Protein AF-A0A1I3C3A9-F1 (afdb_monomer_lite)

Radius of gyration: 9.2 Å; chains: 1; bounding box: 21×15×21 Å

Foldseek 3Di:
DDQFDKDFAPALVRQVVVQVVCVVQQWHWDDPDSGMIGTHDHD

Secondary structure (DSSP, 8-state):
--TT-EEE-SSHHHHHHHHHHHHHTTEEEEEEETTEEEEEEE-

Structure (mmCIF, N/CA/C/O backbone):
data_AF-A0A1I3C3A9-F1
#
_entry.id   AF-A0A1I3C3A9-F1
#
loop_
_atom_site.group_PDB
_atom_site.id
_atom_site.type_symbol
_atom_site.label_atom_id
_atom_site.label_alt_id
_atom_site.label_comp_id
_atom_site.label_asym_id
_atom_site.label_entity_id
_atom_site.label_seq_id
_atom_site.pdbx_PDB_ins_code
_atom_site.Cartn_x
_atom_site.Cartn_y
_atom_site.Cartn_z
_atom_site.occupancy
_atom_site.B_iso_or_equiv
_atom_site.auth_seq_id
_atom_site.auth_comp_id
_atom_site.auth_asym_id
_atom_site.auth_atom_id
_atom_site.pdbx_PDB_model_num
ATOM 1 N N . MET A 1 1 ? -11.476 2.173 -0.870 1.00 80.50 1 MET A N 1
ATOM 2 C CA . MET A 1 1 ? -10.519 1.117 -1.276 1.00 80.50 1 MET A CA 1
ATOM 3 C C . MET A 1 1 ? -11.069 -0.214 -0.811 1.00 80.50 1 MET A C 1
ATOM 5 O O . MET A 1 1 ? -11.890 -0.208 0.098 1.00 80.50 1 MET A O 1
ATOM 9 N N . VAL A 1 2 ? -10.667 -1.316 -1.438 1.00 93.38 2 VAL A N 1
ATOM 10 C CA . VAL A 1 2 ? -11.121 -2.668 -1.066 1.00 93.38 2 VAL A CA 1
ATOM 11 C C . VAL A 1 2 ? -9.923 -3.580 -0.829 1.00 93.38 2 VAL A C 1
ATOM 13 O O . VAL A 1 2 ? -8.880 -3.396 -1.456 1.00 93.38 2 VAL A O 1
ATOM 16 N N . VAL A 1 3 ? -10.056 -4.557 0.070 1.00 95.00 3 VAL A N 1
ATOM 17 C CA . VAL A 1 3 ? -9.035 -5.602 0.250 1.00 95.00 3 VAL A CA 1
ATOM 18 C C . VAL A 1 3 ? -8.844 -6.345 -1.076 1.00 95.00 3 VAL A C 1
ATOM 20 O O . VAL A 1 3 ? -9.810 -6.642 -1.774 1.00 95.00 3 VAL A O 1
ATOM 23 N N . GLY A 1 4 ? -7.589 -6.585 -1.452 1.00 94.62 4 GLY A N 1
ATOM 24 C CA . GLY A 1 4 ? -7.197 -7.154 -2.742 1.00 94.62 4 GLY A CA 1
ATOM 25 C C . GLY A 1 4 ? -6.989 -6.128 -3.860 1.00 94.62 4 GLY A C 1
ATOM 26 O O . GLY A 1 4 ? -6.449 -6.485 -4.905 1.00 94.62 4 GLY A O 1
ATOM 27 N N . GLN A 1 5 ? -7.351 -4.854 -3.660 1.00 97.00 5 GLN A N 1
ATOM 28 C CA . GLN A 1 5 ? -7.092 -3.805 -4.649 1.00 97.00 5 GLN A CA 1
ATOM 29 C C . GLN A 1 5 ? -5.586 -3.640 -4.892 1.00 97.00 5 GLN A C 1
ATOM 31 O O . GLN A 1 5 ? -4.812 -3.520 -3.940 1.00 97.00 5 GLN A O 1
ATOM 36 N N . ILE A 1 6 ? -5.194 -3.563 -6.167 1.00 96.88 6 ILE A N 1
ATOM 37 C CA . ILE A 1 6 ? -3.828 -3.245 -6.594 1.00 96.88 6 ILE A CA 1
ATOM 38 C C . ILE A 1 6 ? -3.725 -1.748 -6.892 1.00 96.88 6 ILE A C 1
ATOM 40 O O . ILE A 1 6 ? -4.570 -1.173 -7.582 1.00 96.88 6 ILE A O 1
ATOM 44 N N . ILE A 1 7 ? -2.681 -1.119 -6.366 1.00 95.81 7 ILE A N 1
ATOM 45 C CA . ILE A 1 7 ? -2.351 0.290 -6.553 1.00 95.81 7 ILE A CA 1
ATOM 46 C C . ILE A 1 7 ? -1.026 0.333 -7.294 1.00 95.81 7 ILE A C 1
ATOM 48 O O . ILE A 1 7 ? -0.014 -0.097 -6.750 1.00 95.81 7 ILE A O 1
ATOM 52 N N . ASN A 1 8 ? -1.040 0.854 -8.515 1.00 96.75 8 ASN A N 1
ATOM 53 C CA . ASN A 1 8 ? 0.172 1.066 -9.296 1.00 96.75 8 ASN A CA 1
ATOM 54 C C . ASN A 1 8 ? 0.673 2.499 -9.093 1.00 96.75 8 ASN A C 1
ATOM 56 O O . ASN A 1 8 ? -0.120 3.444 -9.057 1.00 96.75 8 ASN A O 1
ATO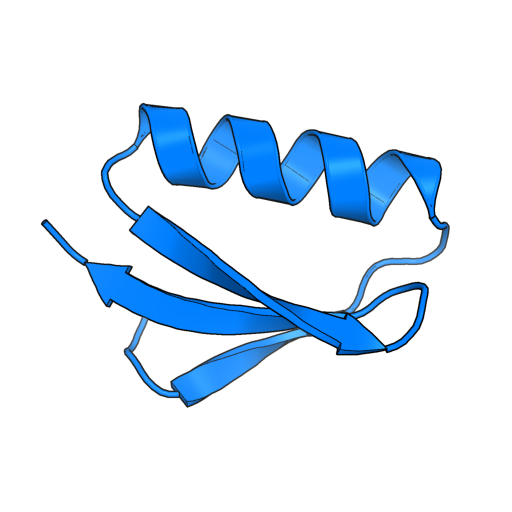M 60 N N . CYS A 1 9 ? 1.985 2.644 -8.975 1.00 95.00 9 CYS A N 1
ATOM 61 C CA . CYS A 1 9 ? 2.709 3.904 -8.876 1.00 95.00 9 CYS A CA 1
ATOM 62 C C . CYS A 1 9 ? 3.700 4.015 -10.040 1.00 95.00 9 CYS A C 1
ATOM 64 O O . CYS A 1 9 ? 4.025 3.017 -10.686 1.00 95.00 9 CYS A O 1
ATOM 66 N N . SER A 1 10 ? 4.177 5.225 -10.322 1.00 94.50 10 SER A N 1
ATOM 67 C CA . SER A 1 10 ? 5.107 5.456 -11.435 1.00 94.50 10 SER A CA 1
ATOM 68 C C . SER A 1 10 ? 6.552 5.188 -11.016 1.00 94.50 10 SER A C 1
ATOM 70 O O . SER A 1 10 ? 7.365 4.744 -11.824 1.00 94.50 10 SER A O 1
ATOM 72 N N . THR A 1 11 ? 6.871 5.435 -9.743 1.00 96.19 11 THR A N 1
ATOM 73 C CA . THR A 1 11 ? 8.215 5.272 -9.177 1.00 96.19 11 THR A CA 1
ATOM 74 C C . THR A 1 11 ? 8.188 4.538 -7.838 1.00 96.19 11 THR A C 1
ATOM 76 O O . THR A 1 11 ? 7.155 4.436 -7.170 1.00 96.19 11 THR A O 1
ATOM 79 N N . VAL A 1 12 ? 9.360 4.049 -7.428 1.00 94.69 12 VAL A N 1
ATOM 80 C CA . VAL A 1 12 ? 9.561 3.422 -6.116 1.00 94.69 12 VAL A CA 1
ATOM 81 C C . VAL A 1 12 ? 9.328 4.438 -4.988 1.00 94.69 12 VAL A C 1
ATOM 83 O O . VAL A 1 12 ? 8.680 4.126 -3.994 1.00 94.69 12 VAL A O 1
ATOM 86 N N . ASP A 1 13 ? 9.775 5.685 -5.142 1.00 96.06 13 ASP A N 1
ATOM 87 C CA . ASP A 1 13 ? 9.530 6.726 -4.134 1.00 96.06 13 ASP A CA 1
ATOM 88 C C . ASP A 1 13 ? 8.034 7.005 -3.939 1.00 96.06 13 ASP A C 1
ATOM 90 O O . ASP A 1 13 ? 7.559 7.117 -2.805 1.00 96.06 13 ASP A O 1
ATOM 94 N N . GLU A 1 14 ? 7.263 7.055 -5.032 1.00 96.25 14 GLU A N 1
ATOM 95 C CA . GLU A 1 14 ? 5.807 7.202 -4.963 1.00 96.25 14 GLU A CA 1
ATOM 96 C C . GLU A 1 14 ? 5.156 6.031 -4.234 1.00 96.25 14 GLU A C 1
ATOM 98 O O . GLU A 1 14 ? 4.284 6.253 -3.391 1.00 96.25 14 GLU A O 1
ATOM 103 N N . VAL A 1 15 ? 5.580 4.797 -4.529 1.00 96.38 15 VAL A N 1
ATOM 104 C CA . VAL A 1 15 ? 4.990 3.609 -3.907 1.00 96.38 15 VAL A CA 1
ATOM 105 C C . VAL A 1 15 ? 5.243 3.600 -2.397 1.00 96.38 15 VAL A C 1
ATOM 107 O O . VAL A 1 15 ? 4.330 3.324 -1.616 1.00 96.38 15 VAL A O 1
ATOM 110 N N . ILE A 1 16 ? 6.448 3.989 -1.970 1.00 95.69 16 ILE A N 1
ATOM 111 C CA . ILE A 1 16 ? 6.809 4.095 -0.553 1.00 95.69 16 ILE A CA 1
ATOM 112 C C . ILE A 1 16 ? 5.968 5.182 0.119 1.00 95.69 16 ILE A C 1
ATOM 114 O O . ILE A 1 16 ? 5.340 4.926 1.150 1.00 95.69 16 ILE A O 1
ATOM 118 N N . ARG A 1 17 ? 5.893 6.380 -0.476 1.00 97.12 17 ARG A N 1
ATOM 119 C CA . ARG A 1 17 ? 5.105 7.489 0.083 1.00 97.12 17 ARG A CA 1
ATOM 120 C C . ARG A 1 17 ? 3.630 7.113 0.214 1.00 97.12 17 ARG A C 1
ATOM 122 O O . ARG A 1 17 ? 3.017 7.373 1.248 1.00 97.12 17 ARG A O 1
ATOM 129 N N . LYS A 1 18 ? 3.080 6.435 -0.797 1.00 96.12 18 LYS A N 1
ATOM 130 C CA . LYS A 1 18 ? 1.700 5.940 -0.797 1.00 96.12 18 LYS A CA 1
ATOM 131 C C . LYS A 1 18 ? 1.464 4.919 0.313 1.00 96.12 18 LYS A C 1
ATOM 133 O O . LYS A 1 18 ? 0.443 5.001 0.988 1.00 96.12 18 LYS A O 1
ATOM 138 N N . ALA A 1 19 ? 2.393 3.988 0.530 1.00 96.25 19 ALA A N 1
ATOM 139 C CA . ALA A 1 19 ? 2.283 3.001 1.603 1.00 96.25 19 ALA A CA 1
ATOM 140 C C . ALA A 1 19 ? 2.197 3.674 2.985 1.00 96.25 19 ALA A C 1
ATOM 142 O O . ALA A 1 19 ? 1.357 3.291 3.801 1.00 96.25 19 ALA A O 1
ATOM 143 N N . PHE A 1 20 ? 3.000 4.719 3.226 1.00 96.94 20 PHE A N 1
ATOM 144 C CA . PHE A 1 20 ? 2.930 5.511 4.460 1.00 96.94 20 PHE A CA 1
ATOM 145 C C . PHE A 1 20 ? 1.612 6.284 4.595 1.00 96.94 20 PHE A C 1
ATOM 147 O O . PHE A 1 20 ? 0.975 6.205 5.644 1.00 96.94 20 PHE A O 1
ATOM 154 N N . GLU A 1 21 ? 1.166 6.969 3.536 1.00 97.06 21 GLU A N 1
ATOM 155 C CA . GLU A 1 21 ? -0.123 7.683 3.520 1.00 97.06 21 GLU A CA 1
ATOM 156 C C . GLU A 1 21 ? -1.312 6.748 3.805 1.00 97.06 21 GLU A C 1
ATOM 158 O O . GLU A 1 21 ? -2.286 7.145 4.441 1.00 97.06 21 GLU A O 1
ATOM 163 N N . LEU A 1 22 ? -1.260 5.509 3.309 1.00 96.19 22 LEU A N 1
ATOM 164 C CA . LEU A 1 22 ? -2.303 4.508 3.531 1.00 96.19 22 LEU A CA 1
ATOM 165 C C . LEU A 1 22 ? -2.263 3.960 4.955 1.00 96.19 22 LEU A C 1
ATOM 167 O O . LEU A 1 22 ? -3.314 3.840 5.581 1.00 96.19 22 LEU A O 1
ATOM 171 N N . LYS A 1 23 ? -1.065 3.712 5.491 1.00 95.81 23 LYS A N 1
ATOM 172 C CA . LYS A 1 23 ? -0.884 3.270 6.876 1.00 95.81 23 LYS A CA 1
ATOM 173 C C . LYS A 1 23 ? -1.442 4.284 7.878 1.00 95.81 23 LYS A C 1
ATOM 175 O O . LYS A 1 23 ? -2.111 3.876 8.822 1.00 95.81 23 LYS A O 1
ATOM 180 N N . ASP A 1 24 ? -1.212 5.578 7.653 1.00 97.06 24 A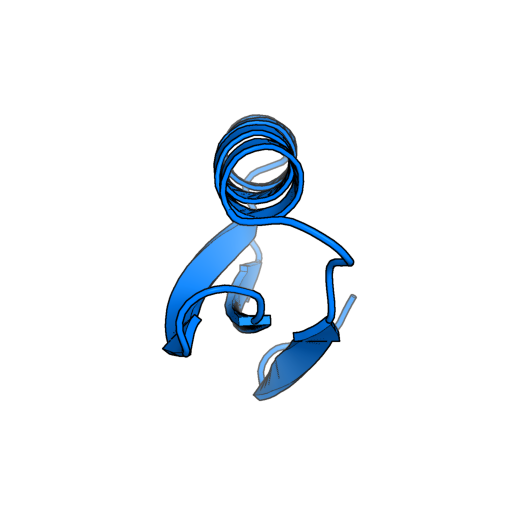SP A N 1
ATOM 181 C CA . ASP A 1 24 ? -1.752 6.668 8.486 1.00 97.06 24 ASP A CA 1
ATOM 182 C C . ASP A 1 24 ? -3.293 6.694 8.492 1.00 97.06 24 ASP A C 1
ATOM 184 O O . ASP A 1 24 ? -3.927 7.015 9.492 1.00 97.06 24 ASP A O 1
ATOM 188 N N . LYS A 1 25 ? -3.907 6.240 7.395 1.00 96.12 25 LYS A N 1
ATOM 189 C CA . LYS A 1 25 ? -5.362 6.089 7.243 1.00 96.12 25 LYS A CA 1
ATOM 190 C C . LYS A 1 25 ? -5.903 4.744 7.745 1.00 96.12 25 LYS A C 1
ATOM 192 O O . LYS A 1 25 ? -7.055 4.430 7.463 1.00 96.12 25 LYS A O 1
ATOM 197 N N . GLY A 1 26 ? -5.088 3.924 8.414 1.00 96.31 26 GLY A N 1
ATOM 198 C CA . GLY A 1 26 ? -5.484 2.589 8.884 1.00 96.31 26 GLY A CA 1
ATOM 199 C C . GLY A 1 26 ? -5.565 1.522 7.783 1.00 96.31 26 GLY A C 1
ATOM 200 O O . GLY A 1 26 ? -6.086 0.432 8.008 1.00 96.31 26 GLY A O 1
ATOM 201 N N . ILE A 1 27 ? -5.045 1.802 6.585 1.00 97.44 27 ILE A N 1
ATOM 202 C CA . ILE A 1 27 ? -5.041 0.868 5.456 1.00 97.44 27 ILE A CA 1
ATOM 203 C C . ILE A 1 27 ? -3.680 0.179 5.395 1.00 97.44 27 ILE A C 1
ATOM 205 O O . ILE A 1 27 ? -2.661 0.800 5.084 1.00 97.44 27 ILE A O 1
ATOM 209 N N . MET A 1 28 ? -3.654 -1.129 5.642 1.00 96.44 28 MET A N 1
ATOM 210 C CA . MET A 1 28 ? -2.439 -1.919 5.467 1.00 96.44 28 MET A CA 1
ATOM 211 C C . MET A 1 28 ? -2.302 -2.368 4.017 1.00 96.44 28 MET A C 1
ATOM 213 O O . MET A 1 28 ? -3.246 -2.865 3.393 1.00 96.44 28 MET A O 1
ATOM 217 N N . THR A 1 29 ? -1.088 -2.226 3.497 1.00 97.38 29 THR A N 1
ATOM 218 C CA . THR A 1 29 ? -0.711 -2.661 2.155 1.00 97.38 29 THR A CA 1
ATOM 219 C C . THR A 1 29 ? 0.541 -3.527 2.196 1.00 97.38 29 THR A C 1
ATOM 221 O O . THR A 1 29 ? 1.361 -3.394 3.103 1.00 97.38 29 THR A O 1
ATOM 224 N N . GLU A 1 30 ? 0.688 -4.406 1.211 1.00 96.50 30 GLU A N 1
ATOM 225 C CA . GLU A 1 30 ? 1.918 -5.153 0.944 1.00 96.50 30 GLU A CA 1
ATOM 226 C C . GLU A 1 30 ? 2.503 -4.739 -0.410 1.00 96.50 30 GLU A C 1
ATOM 228 O O . GLU A 1 30 ? 1.766 -4.377 -1.330 1.00 96.50 30 GLU A O 1
ATOM 233 N N . PHE A 1 31 ? 3.821 -4.828 -0.551 1.00 95.88 31 PHE A N 1
ATOM 234 C CA . PHE A 1 31 ? 4.491 -4.633 -1.832 1.00 95.88 31 PHE A CA 1
ATOM 235 C C . PHE A 1 31 ? 4.386 -5.916 -2.653 1.00 95.88 31 PHE A C 1
ATOM 237 O O . PHE A 1 31 ? 4.829 -6.970 -2.203 1.00 95.88 31 PHE A O 1
ATOM 244 N N . ILE A 1 32 ? 3.832 -5.816 -3.861 1.00 95.50 32 ILE A N 1
ATOM 245 C CA . ILE A 1 32 ? 3.768 -6.946 -4.806 1.00 95.50 32 ILE A CA 1
ATOM 246 C 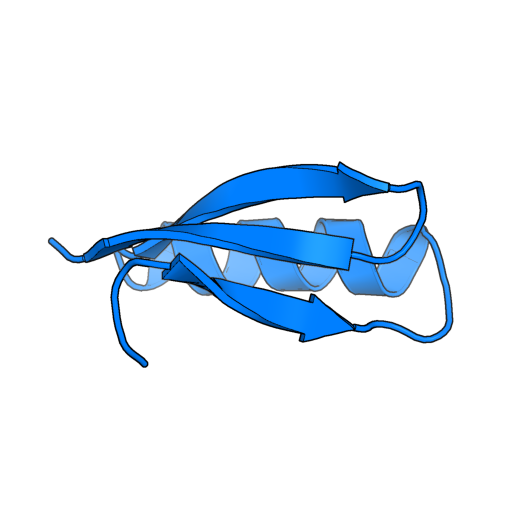C . ILE A 1 32 ? 4.746 -6.781 -5.975 1.00 95.50 32 ILE A C 1
ATOM 248 O O . ILE A 1 32 ? 5.082 -7.753 -6.646 1.00 95.50 32 ILE A O 1
ATOM 252 N N . SER A 1 33 ? 5.216 -5.555 -6.222 1.00 94.31 33 SER A N 1
ATOM 253 C CA . SER A 1 33 ? 6.290 -5.235 -7.166 1.00 94.31 33 SER A CA 1
ATOM 254 C C . SER A 1 33 ? 6.947 -3.903 -6.782 1.00 94.31 33 SER A C 1
ATOM 256 O O . SER A 1 33 ? 6.467 -3.210 -5.883 1.00 94.31 33 SER A O 1
ATOM 258 N N . SER A 1 34 ? 8.028 -3.516 -7.469 1.00 91.50 34 SER A N 1
ATOM 259 C CA . SER A 1 34 ? 8.774 -2.276 -7.192 1.00 91.50 34 SER A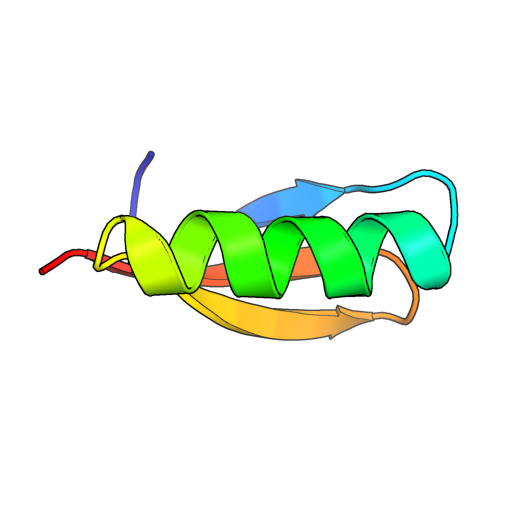 CA 1
ATOM 260 C C . SER A 1 34 ? 7.910 -1.012 -7.187 1.00 91.50 34 SER A C 1
ATOM 262 O O . SER A 1 34 ? 8.233 -0.068 -6.476 1.00 91.50 34 SER A O 1
ATOM 264 N N . CYS A 1 35 ? 6.815 -1.000 -7.949 1.00 95.38 35 CYS A N 1
ATOM 265 C CA . CYS A 1 35 ? 5.916 0.146 -8.058 1.00 95.38 35 CYS A CA 1
ATOM 266 C C . CYS A 1 35 ? 4.446 -0.243 -7.842 1.00 95.38 35 CYS A C 1
ATOM 268 O O . CYS A 1 35 ? 3.560 0.440 -8.351 1.00 95.38 35 CYS A O 1
ATOM 270 N N . ALA A 1 36 ? 4.161 -1.334 -7.123 1.00 96.75 36 ALA A N 1
ATOM 271 C CA . ALA A 1 36 ? 2.782 -1.718 -6.836 1.00 96.75 36 ALA A CA 1
ATOM 272 C C . ALA A 1 36 ? 2.557 -2.190 -5.398 1.00 96.75 36 ALA A C 1
ATOM 274 O O . ALA A 1 36 ? 3.333 -2.970 -4.839 1.00 96.75 36 ALA A O 1
ATOM 275 N N . LEU A 1 37 ? 1.424 -1.757 -4.842 1.00 97.06 37 LEU A N 1
ATOM 276 C CA . LEU A 1 37 ? 0.912 -2.171 -3.539 1.00 97.06 37 LEU A CA 1
ATOM 277 C C . LEU A 1 37 ? -0.376 -2.967 -3.702 1.00 97.06 37 LEU A C 1
ATOM 279 O O . LEU A 1 37 ? -1.223 -2.618 -4.523 1.00 97.06 37 LEU A O 1
ATOM 283 N N . ARG A 1 38 ? -0.573 -3.974 -2.857 1.00 97.56 38 ARG A N 1
ATOM 284 C CA . ARG A 1 38 ? -1.863 -4.645 -2.678 1.00 97.56 38 ARG A CA 1
ATOM 285 C C . ARG A 1 38 ? -2.435 -4.304 -1.311 1.00 97.56 38 ARG A C 1
ATOM 287 O O . ARG A 1 38 ? -1.735 -4.380 -0.307 1.00 97.56 38 ARG A O 1
ATOM 294 N N . VAL A 1 39 ? -3.712 -3.942 -1.260 1.00 97.44 39 VAL A N 1
ATOM 295 C CA . VAL A 1 39 ? -4.428 -3.703 0.001 1.00 97.44 39 VAL A CA 1
ATOM 296 C C . VAL A 1 39 ? -4.714 -5.033 0.687 1.00 97.44 39 VAL A C 1
ATOM 298 O O . VAL A 1 39 ? -5.332 -5.908 0.082 1.00 97.44 3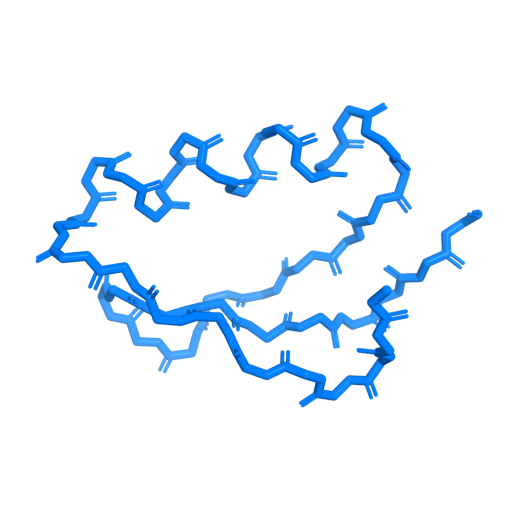9 VAL A O 1
ATOM 301 N N . VAL A 1 40 ? -4.305 -5.174 1.947 1.00 97.25 40 VAL A N 1
ATOM 302 C CA . VAL A 1 40 ? -4.476 -6.418 2.724 1.00 97.25 40 VAL A CA 1
ATOM 303 C C . VAL A 1 40 ? -5.409 -6.260 3.919 1.00 97.25 40 VAL A C 1
ATOM 305 O O . VAL A 1 40 ? -6.046 -7.228 4.316 1.00 97.25 40 VAL A O 1
ATOM 308 N N . CYS A 1 41 ? -5.535 -5.052 4.469 1.00 95.94 41 CYS A N 1
ATOM 309 C CA . CYS A 1 41 ? -6.444 -4.769 5.576 1.00 95.94 41 CYS A CA 1
ATOM 310 C C . CYS A 1 41 ? -6.908 -3.310 5.525 1.00 95.94 41 CYS A C 1
ATOM 312 O O . CYS A 1 41 ? -6.157 -2.431 5.095 1.00 95.94 41 CYS A O 1
ATOM 314 N N . ILE A 1 42 ? -8.139 -3.066 5.964 1.00 94.31 42 ILE A N 1
ATOM 315 C CA . ILE A 1 42 ? -8.710 -1.734 6.168 1.00 94.31 42 ILE A CA 1
ATOM 316 C C . ILE A 1 42 ? -9.274 -1.753 7.587 1.00 94.31 42 ILE A C 1
ATOM 318 O O . ILE A 1 42 ? -10.196 -2.527 7.852 1.00 94.31 42 ILE A O 1
ATOM 322 N N . GLY A 1 43 ? -8.636 -0.995 8.480 1.00 87.94 43 GLY A N 1
ATOM 323 C CA . GLY A 1 43 ? -9.052 -0.825 9.873 1.00 87.94 43 GLY A CA 1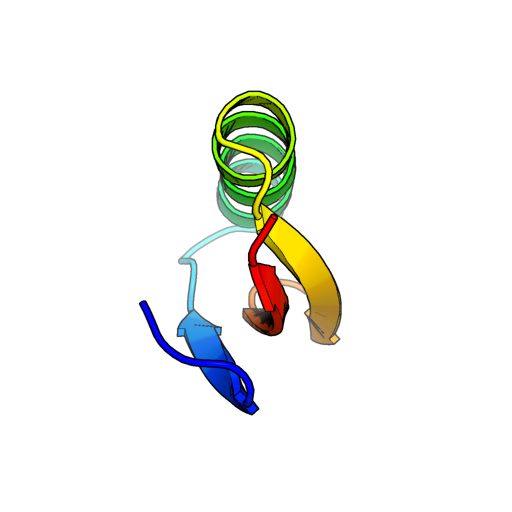
ATOM 324 C C . GLY A 1 43 ? -10.184 0.174 10.051 1.00 87.94 43 GLY A C 1
ATOM 325 O O . GLY A 1 43 ? -10.433 0.970 9.116 1.00 87.94 43 GLY A O 1
#

Sequence (43 aa):
MVVGQIINCSTVDEVIRKAFELKDKGIMTEFISSCALRVVCIG

pLDDT: mean 95.45, std 2.87, range [80.5, 97.56]